Protein AF-X1NCJ6-F1 (afdb_monomer_lite)

Structure (mmCIF, N/CA/C/O backbone):
data_AF-X1NCJ6-F1
#
_entry.id   AF-X1NCJ6-F1
#
loop_
_atom_site.group_PDB
_atom_site.id
_atom_site.type_symbol
_atom_site.label_atom_id
_atom_site.label_alt_id
_atom_site.label_comp_id
_atom_site.label_asym_id
_atom_site.label_entity_id
_atom_site.label_seq_id
_atom_site.pdbx_PDB_ins_code
_atom_site.Cartn_x
_atom_site.Cartn_y
_atom_site.Cartn_z
_atom_site.occupancy
_atom_site.B_iso_or_equiv
_atom_site.auth_seq_id
_atom_site.auth_comp_id
_atom_site.auth_asym_id
_atom_site.auth_atom_id
_atom_site.pdbx_PDB_model_num
ATOM 1 N N . MET A 1 1 ? -8.972 22.763 20.425 1.00 41.44 1 MET A N 1
ATOM 2 C CA . MET A 1 1 ? -8.235 21.784 19.597 1.00 41.44 1 MET A CA 1
ATOM 3 C C . MET A 1 1 ? -8.864 21.825 18.222 1.00 41.44 1 MET A C 1
ATOM 5 O O . MET A 1 1 ? -10.065 21.622 18.149 1.00 41.44 1 MET A O 1
ATOM 9 N N . ASN A 1 2 ? -8.117 22.162 17.171 1.00 45.69 2 ASN A N 1
ATOM 10 C CA . ASN A 1 2 ? -8.658 22.057 15.816 1.00 45.69 2 ASN A CA 1
ATOM 11 C C . ASN A 1 2 ? -8.761 20.567 15.485 1.00 45.69 2 ASN A C 1
ATOM 13 O O . ASN A 1 2 ? -7.732 19.897 15.388 1.00 45.69 2 ASN A O 1
ATOM 17 N N . GLU A 1 3 ? -9.981 20.046 15.380 1.00 60.28 3 GLU A N 1
ATOM 18 C CA . GLU A 1 3 ? -10.215 18.702 14.859 1.00 60.28 3 GLU A CA 1
ATOM 19 C C . GLU A 1 3 ? -9.761 18.691 13.402 1.00 60.28 3 GLU A C 1
ATOM 21 O O . GLU A 1 3 ? -10.365 19.310 12.528 1.00 60.28 3 GLU A O 1
ATOM 26 N N . LYS A 1 4 ? -8.607 18.072 13.153 1.00 73.56 4 LYS A N 1
ATOM 27 C CA . LYS A 1 4 ? -8.085 17.924 11.803 1.00 73.56 4 LYS A CA 1
ATOM 28 C C . LYS A 1 4 ? -8.842 16.775 11.151 1.00 73.56 4 LYS A C 1
ATOM 30 O O . LYS A 1 4 ? -8.746 15.637 11.611 1.00 73.56 4 LYS A O 1
ATOM 35 N N . GLU A 1 5 ? -9.590 17.080 10.100 1.00 81.56 5 GLU A N 1
ATOM 36 C CA . GLU A 1 5 ? -10.294 16.071 9.313 1.00 81.56 5 GLU A CA 1
ATOM 37 C C . GLU A 1 5 ? -9.314 14.999 8.818 1.00 81.56 5 GLU A C 1
ATOM 39 O O . GLU A 1 5 ? -8.213 15.300 8.343 1.00 81.56 5 GLU A O 1
ATOM 44 N N . THR A 1 6 ? -9.709 13.736 8.971 1.00 83.62 6 THR A N 1
ATOM 45 C CA . THR A 1 6 ? -8.937 12.575 8.522 1.00 83.62 6 THR A CA 1
ATOM 46 C C . THR A 1 6 ? -9.642 11.956 7.326 1.00 83.62 6 THR A C 1
ATOM 48 O O . THR A 1 6 ? -10.812 11.589 7.413 1.00 83.62 6 THR A O 1
ATOM 51 N N . TYR A 1 7 ? -8.913 11.836 6.222 1.00 90.25 7 TYR A N 1
ATOM 52 C CA . TYR A 1 7 ? -9.404 11.293 4.963 1.00 90.25 7 TYR A CA 1
ATOM 53 C C . TYR A 1 7 ? -8.865 9.875 4.762 1.00 90.25 7 TYR A C 1
ATOM 55 O O . TYR A 1 7 ? -7.715 9.606 5.108 1.00 90.25 7 TYR A O 1
ATOM 63 N N . PHE A 1 8 ? -9.708 9.009 4.202 1.00 93.44 8 PHE A N 1
ATOM 64 C CA . PHE A 1 8 ? -9.393 7.635 3.803 1.00 93.44 8 PHE A CA 1
ATOM 65 C C . PHE A 1 8 ? -9.761 7.459 2.331 1.00 93.44 8 PHE A C 1
ATOM 67 O O . PHE A 1 8 ? -10.721 8.083 1.873 1.00 93.44 8 PHE A O 1
ATOM 74 N N . ASP A 1 9 ? -9.034 6.607 1.610 1.00 96.12 9 ASP A N 1
ATOM 75 C CA . ASP A 1 9 ? -9.235 6.432 0.168 1.00 96.12 9 ASP A CA 1
ATOM 76 C C . ASP A 1 9 ? -10.602 5.819 -0.160 1.00 96.12 9 ASP A C 1
ATOM 78 O O . ASP A 1 9 ? -11.279 6.254 -1.093 1.00 96.12 9 ASP A O 1
ATOM 82 N N . ILE A 1 10 ? -11.016 4.796 0.596 1.00 96.12 10 ILE A N 1
ATOM 83 C CA . ILE A 1 10 ? -12.275 4.085 0.360 1.00 96.12 10 ILE A CA 1
ATOM 84 C C . ILE A 1 10 ? -12.976 3.802 1.691 1.00 96.12 10 ILE A C 1
ATOM 86 O O . ILE A 1 10 ? -12.373 3.341 2.662 1.00 96.12 10 ILE A O 1
ATOM 90 N N . PHE A 1 11 ? -14.292 4.014 1.699 1.00 94.12 11 PHE A N 1
ATOM 91 C CA . PHE A 1 11 ? -15.192 3.507 2.729 1.00 94.12 11 PHE A CA 1
ATOM 92 C C . PHE A 1 11 ? -16.087 2.427 2.131 1.00 94.12 11 PHE A C 1
ATOM 94 O O . PHE A 1 11 ? -16.751 2.653 1.120 1.00 94.12 11 PHE A O 1
ATOM 101 N N . ALA A 1 12 ? -16.130 1.266 2.776 1.00 93.31 12 ALA A N 1
ATOM 102 C CA . ALA A 1 12 ? -17.083 0.214 2.458 1.00 93.31 12 ALA A CA 1
ATOM 103 C C . ALA A 1 12 ? -18.058 0.023 3.622 1.00 93.31 12 ALA A C 1
ATOM 105 O O . ALA A 1 12 ? -17.679 0.075 4.792 1.00 93.31 12 ALA A O 1
ATOM 106 N N . PHE A 1 13 ? -19.323 -0.207 3.286 1.00 92.62 13 PHE A N 1
ATOM 107 C CA . PHE A 1 13 ? -20.411 -0.340 4.247 1.00 92.62 13 PHE A CA 1
ATOM 108 C C . PHE A 1 13 ? -21.059 -1.706 4.077 1.00 92.62 13 PHE A C 1
ATOM 110 O O . PHE A 1 13 ? -21.382 -2.110 2.958 1.00 92.62 13 PHE A O 1
ATOM 117 N N . LYS A 1 14 ? -21.246 -2.420 5.186 1.00 87.38 14 LYS A N 1
ATOM 118 C CA . LYS A 1 14 ? -21.997 -3.674 5.211 1.00 87.38 14 LYS A CA 1
ATOM 119 C C . LYS A 1 14 ? -22.753 -3.775 6.526 1.00 87.38 14 LYS A C 1
ATOM 121 O O . LYS A 1 14 ? -22.136 -3.797 7.588 1.00 87.38 14 LYS A O 1
ATOM 126 N N . ASP A 1 15 ? -24.076 -3.852 6.441 1.00 88.75 15 ASP A N 1
ATOM 127 C CA . ASP A 1 15 ? -24.972 -3.778 7.597 1.00 88.75 15 ASP A CA 1
ATOM 128 C C . ASP A 1 15 ? -24.674 -2.514 8.431 1.00 88.75 15 ASP A C 1
ATOM 130 O O . ASP A 1 15 ? -24.620 -1.413 7.886 1.00 88.75 15 ASP A O 1
ATOM 134 N N . SER A 1 16 ? -24.437 -2.654 9.737 1.00 86.50 16 SER A N 1
ATOM 135 C CA . SER A 1 16 ? -24.020 -1.564 10.629 1.00 86.50 16 SER A CA 1
ATOM 136 C C . SER A 1 16 ? -22.504 -1.330 10.666 1.00 86.50 16 SER A C 1
ATOM 138 O O . SER A 1 16 ? -22.035 -0.488 11.432 1.00 86.50 16 SER A O 1
ATOM 140 N N . LYS A 1 17 ? -21.717 -2.072 9.875 1.00 88.06 17 LYS A N 1
ATOM 141 C CA . LYS A 1 17 ? -20.253 -2.010 9.908 1.00 88.06 17 LYS A CA 1
ATOM 142 C C . LYS A 1 17 ? -19.710 -1.061 8.854 1.00 88.06 17 LYS A C 1
ATOM 144 O O . LYS A 1 17 ? -20.120 -1.079 7.691 1.00 88.06 17 LYS A O 1
ATOM 149 N N . ILE A 1 18 ? -18.714 -0.290 9.274 1.00 90.75 18 ILE A N 1
ATOM 150 C CA . ILE A 1 18 ? -17.952 0.615 8.420 1.00 90.75 18 ILE A CA 1
ATOM 151 C C . ILE A 1 18 ? -16.527 0.085 8.321 1.00 90.75 18 ILE A C 1
ATOM 153 O O . ILE A 1 18 ? -15.846 -0.106 9.333 1.00 90.75 18 ILE A O 1
ATOM 157 N N . VAL A 1 19 ? -16.076 -0.113 7.088 1.00 94.00 19 VAL A N 1
ATOM 158 C CA . VAL A 1 19 ? -14.720 -0.533 6.758 1.00 94.00 19 VAL A CA 1
ATOM 159 C C . VAL A 1 19 ? -13.985 0.639 6.120 1.00 94.00 19 VAL A C 1
ATOM 161 O O . VAL A 1 19 ? -14.439 1.184 5.115 1.00 94.00 19 VAL A O 1
ATOM 164 N N . ARG A 1 20 ? -12.851 1.023 6.704 1.00 94.88 20 ARG A N 1
ATOM 165 C CA . ARG A 1 20 ? -11.957 2.065 6.177 1.00 94.88 20 ARG A CA 1
ATOM 166 C C . ARG A 1 20 ? -10.807 1.409 5.436 1.00 94.88 20 ARG A C 1
ATOM 168 O O . ARG A 1 20 ? -10.208 0.474 5.956 1.00 94.88 20 ARG A O 1
ATOM 175 N N . ILE A 1 21 ? -10.503 1.866 4.234 1.00 96.56 21 ILE A N 1
ATOM 176 C CA . ILE A 1 21 ? -9.472 1.246 3.408 1.00 96.56 21 ILE A CA 1
ATOM 177 C C . ILE A 1 21 ? -8.511 2.332 2.933 1.00 96.56 21 ILE A C 1
ATOM 179 O O . ILE A 1 21 ? -8.928 3.326 2.341 1.00 96.56 21 ILE A O 1
ATOM 183 N N . GLU A 1 22 ? -7.230 2.112 3.203 1.00 97.50 22 GLU A N 1
ATOM 184 C CA . GLU A 1 22 ? -6.102 2.866 2.657 1.00 97.50 22 GLU A CA 1
ATOM 185 C C . GLU A 1 22 ? -5.451 2.024 1.562 1.00 97.50 22 GLU A C 1
ATOM 187 O O . GLU A 1 22 ? -5.145 0.845 1.774 1.00 97.50 22 GLU A O 1
ATOM 192 N N . VAL A 1 23 ? -5.229 2.617 0.393 1.00 97.38 23 VAL A N 1
ATOM 193 C CA . VAL A 1 23 ? -4.574 1.958 -0.735 1.00 97.38 23 VAL A CA 1
ATOM 194 C C . VAL A 1 23 ? -3.310 2.710 -1.130 1.00 97.38 23 VAL A C 1
ATOM 196 O O . VAL A 1 23 ? -3.288 3.922 -1.342 1.00 97.38 23 VAL A O 1
ATOM 199 N N . LYS A 1 24 ? -2.222 1.966 -1.318 1.00 96.19 24 LYS A N 1
ATOM 200 C CA . LYS A 1 24 ? -1.047 2.456 -2.038 1.00 96.19 24 LYS A CA 1
ATOM 201 C C . LYS A 1 24 ? -0.816 1.626 -3.269 1.00 96.19 24 LYS A C 1
ATOM 203 O O . LYS A 1 24 ? -0.645 0.417 -3.186 1.00 96.19 24 LYS A O 1
ATOM 208 N N . TYR A 1 25 ? -0.771 2.313 -4.404 1.00 96.69 25 TYR A N 1
ATOM 209 C CA . TYR A 1 25 ? -0.383 1.728 -5.670 1.00 96.69 25 TYR A CA 1
ATOM 210 C C . TYR A 1 25 ? 0.982 2.274 -6.077 1.00 96.69 25 TYR A C 1
ATOM 212 O O . TYR A 1 25 ? 1.099 3.441 -6.458 1.00 96.69 25 TYR A O 1
ATOM 220 N N . LYS A 1 26 ? 2.018 1.442 -5.935 1.00 97.56 26 LYS A N 1
ATOM 221 C CA . LYS A 1 26 ? 3.387 1.758 -6.355 1.00 97.56 26 LYS A CA 1
ATOM 222 C C . LYS A 1 26 ? 3.746 0.962 -7.594 1.00 97.56 26 LYS A C 1
ATOM 224 O O . LYS A 1 26 ? 3.427 -0.216 -7.679 1.00 97.56 26 LYS A O 1
ATOM 229 N N . THR A 1 27 ? 4.412 1.591 -8.555 1.00 98.00 27 THR A N 1
ATOM 230 C CA . THR A 1 27 ? 4.710 0.927 -9.828 1.00 98.00 27 THR A CA 1
ATOM 231 C C . THR A 1 27 ? 6.188 0.950 -10.186 1.00 98.00 27 THR A C 1
ATOM 233 O O . THR A 1 27 ? 6.819 2.004 -10.201 1.00 98.00 27 THR A O 1
ATOM 236 N N . LYS A 1 28 ? 6.733 -0.201 -10.575 1.00 98.00 28 LYS A N 1
ATOM 237 C CA . LYS A 1 28 ? 7.902 -0.280 -11.454 1.00 98.00 28 LYS A CA 1
ATOM 238 C C . LYS A 1 28 ? 7.439 -0.077 -12.892 1.00 98.00 28 LYS A C 1
ATOM 240 O O . LYS A 1 28 ? 6.310 -0.443 -13.232 1.00 98.00 28 LYS A O 1
ATOM 245 N N . ASN A 1 29 ? 8.297 0.492 -13.741 1.00 97.94 29 ASN A N 1
ATOM 246 C CA . ASN A 1 29 ? 7.957 0.628 -15.157 1.00 97.94 29 ASN A CA 1
ATOM 247 C C . ASN A 1 29 ? 7.592 -0.736 -15.762 1.00 97.94 29 ASN A C 1
ATOM 249 O O . ASN A 1 29 ? 8.284 -1.731 -15.544 1.00 97.94 29 ASN A O 1
ATOM 253 N N . LEU A 1 30 ? 6.474 -0.751 -16.482 1.00 97.50 30 LEU A N 1
ATOM 254 C CA . LEU A 1 30 ? 5.940 -1.920 -17.159 1.00 97.50 30 LEU A CA 1
ATOM 255 C C . LEU A 1 30 ? 5.078 -1.447 -18.327 1.00 97.50 30 LEU A C 1
ATOM 257 O O . LEU A 1 30 ? 4.101 -0.729 -18.122 1.00 97.50 30 LEU A O 1
ATOM 261 N N . ASP A 1 31 ? 5.411 -1.903 -19.527 1.00 97.88 31 ASP A N 1
ATOM 262 C CA . ASP A 1 31 ? 4.596 -1.736 -20.724 1.00 97.88 31 ASP A CA 1
ATOM 263 C C . ASP A 1 31 ? 4.159 -3.124 -21.195 1.00 97.88 31 ASP A C 1
ATOM 265 O O . ASP A 1 31 ? 4.980 -3.932 -21.626 1.00 97.88 31 ASP A O 1
ATOM 269 N N . THR A 1 32 ? 2.872 -3.442 -21.055 1.00 97.44 32 THR A N 1
ATOM 270 C CA . THR A 1 32 ? 2.342 -4.778 -21.367 1.00 97.44 32 THR A CA 1
ATOM 271 C C . THR A 1 32 ? 0.897 -4.721 -21.856 1.00 97.44 32 THR A C 1
ATOM 273 O O . THR A 1 32 ? 0.225 -3.699 -21.731 1.00 97.44 32 THR A O 1
ATOM 276 N N . LYS A 1 33 ? 0.406 -5.824 -22.426 1.00 97.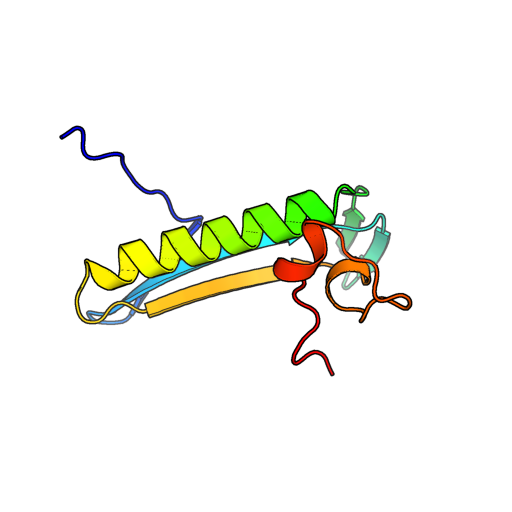75 33 LYS A N 1
ATOM 277 C CA . LYS A 1 33 ? -1.004 -6.015 -22.775 1.00 97.75 33 LYS A CA 1
ATOM 278 C C . LYS A 1 33 ? -1.529 -7.251 -22.040 1.00 97.75 33 LYS A C 1
ATOM 280 O O . LYS A 1 33 ? -0.937 -8.320 -22.158 1.00 97.75 33 LYS A O 1
ATOM 285 N N . MET A 1 34 ? -2.631 -7.119 -21.306 1.00 94.88 34 MET A N 1
ATOM 286 C CA . MET A 1 34 ? -3.301 -8.215 -20.593 1.00 94.88 34 MET A CA 1
ATOM 287 C C . MET A 1 34 ? -4.810 -8.124 -20.807 1.00 94.88 34 MET A C 1
ATOM 289 O O . MET A 1 34 ? -5.366 -7.043 -20.684 1.00 94.88 34 MET A O 1
ATOM 293 N N . ALA A 1 35 ? -5.462 -9.251 -21.122 1.00 93.19 35 ALA A N 1
ATOM 294 C CA . ALA A 1 35 ? -6.918 -9.335 -21.327 1.00 93.19 35 ALA A CA 1
ATOM 295 C C . ALA A 1 35 ? -7.482 -8.217 -22.233 1.00 93.19 35 ALA A C 1
ATOM 297 O O . ALA A 1 35 ? -8.476 -7.574 -21.922 1.00 93.19 35 ALA A O 1
ATOM 298 N N . ASP A 1 36 ? -6.793 -7.968 -23.346 1.00 94.56 36 ASP A N 1
ATOM 299 C CA . ASP A 1 36 ? -7.083 -6.898 -24.305 1.00 94.56 36 ASP A CA 1
ATOM 300 C C . ASP A 1 36 ? -6.880 -5.446 -23.852 1.00 94.56 36 ASP A C 1
ATOM 302 O O . ASP A 1 36 ? -6.976 -4.533 -24.673 1.00 94.56 36 ASP A O 1
ATOM 306 N N . GLU A 1 37 ? -6.422 -5.228 -22.623 1.00 97.25 37 GLU A N 1
ATOM 307 C CA . GLU A 1 37 ? -6.055 -3.918 -22.094 1.00 97.25 37 GLU A CA 1
ATOM 308 C C . GLU A 1 37 ? -4.545 -3.669 -22.188 1.00 97.25 37 GLU A C 1
ATOM 310 O O . GLU A 1 37 ? -3.725 -4.543 -21.900 1.00 97.25 37 GLU A O 1
ATOM 315 N N . LYS A 1 38 ? -4.159 -2.458 -22.608 1.00 97.44 38 LYS A N 1
ATOM 316 C CA . LYS A 1 38 ? -2.761 -2.016 -22.632 1.00 97.44 38 LYS A CA 1
ATOM 317 C C . LYS A 1 38 ? -2.436 -1.258 -21.349 1.00 97.44 38 LYS A C 1
ATOM 319 O O . LYS A 1 38 ? -3.001 -0.200 -21.094 1.00 97.44 38 LYS A O 1
ATOM 324 N N . PHE A 1 39 ? -1.438 -1.742 -20.623 1.00 96.88 39 PHE A N 1
ATOM 325 C CA . PHE A 1 39 ? -0.890 -1.101 -19.436 1.00 96.88 39 PHE A CA 1
ATOM 326 C C . PHE A 1 39 ? 0.427 -0.412 -19.785 1.00 96.88 39 PHE A C 1
ATOM 328 O O . PHE A 1 39 ? 1.318 -1.029 -20.367 1.00 96.88 39 PHE A O 1
ATOM 335 N N . SER A 1 40 ? 0.543 0.864 -19.418 1.00 97.50 40 SER A N 1
ATOM 336 C CA . SER A 1 40 ? 1.779 1.644 -19.528 1.00 97.50 40 SER A CA 1
ATOM 337 C C . SER A 1 40 ? 2.044 2.330 -18.191 1.00 97.50 40 SER A C 1
ATOM 339 O O . SER A 1 40 ? 1.510 3.401 -17.890 1.00 97.50 40 SER A O 1
ATOM 341 N N . LEU A 1 41 ? 2.799 1.644 -17.336 1.00 97.75 41 LEU A N 1
ATOM 342 C CA . LEU A 1 41 ? 3.089 2.062 -15.970 1.00 97.75 41 LEU A CA 1
ATOM 343 C C . LEU A 1 41 ? 4.409 2.833 -15.917 1.00 97.75 41 LEU A C 1
ATOM 345 O O . LEU A 1 41 ? 5.431 2.422 -16.477 1.00 97.75 41 LEU A O 1
ATOM 349 N N . LYS A 1 42 ? 4.411 3.949 -15.187 1.00 97.75 42 LYS A N 1
ATOM 350 C CA . LYS A 1 42 ? 5.627 4.731 -14.930 1.00 97.75 42 LYS A CA 1
ATOM 351 C C . LYS A 1 42 ? 6.431 4.115 -13.789 1.00 97.75 42 LYS A C 1
ATOM 353 O O . LYS A 1 42 ? 5.865 3.524 -12.876 1.00 97.75 42 LYS A O 1
ATOM 358 N N . ASN A 1 43 ? 7.748 4.302 -13.809 1.00 98.00 43 ASN A N 1
ATOM 359 C CA . ASN A 1 43 ? 8.579 3.953 -12.662 1.00 98.00 43 ASN A CA 1
ATOM 360 C C . ASN A 1 43 ? 8.390 4.978 -11.533 1.00 98.00 43 ASN A C 1
ATOM 362 O O . ASN A 1 43 ? 8.669 6.162 -11.720 1.00 98.00 43 ASN A O 1
ATOM 366 N N . GLN A 1 44 ? 7.962 4.515 -10.366 1.00 97.44 44 GLN A N 1
ATOM 367 C CA . GLN A 1 44 ? 7.829 5.286 -9.136 1.00 97.44 44 GLN A CA 1
ATOM 368 C C . GLN A 1 44 ? 8.883 4.798 -8.138 1.00 97.44 44 GLN A C 1
ATOM 370 O O . GLN A 1 44 ? 8.645 3.868 -7.370 1.00 97.44 44 GLN A O 1
ATOM 375 N N . GLY A 1 45 ? 10.062 5.424 -8.177 1.00 95.19 45 GLY A N 1
ATOM 376 C CA . GLY A 1 45 ? 11.156 5.130 -7.246 1.00 95.19 45 GLY A CA 1
ATOM 377 C C . GLY A 1 45 ? 10.906 5.651 -5.823 1.00 95.19 45 GLY A C 1
ATOM 378 O O . GLY A 1 45 ? 9.760 5.864 -5.421 1.00 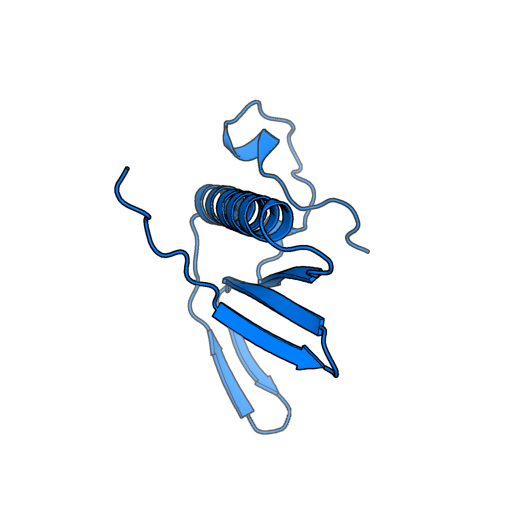95.19 45 GLY A O 1
ATOM 379 N N . ALA A 1 46 ? 11.998 5.892 -5.087 1.00 95.88 46 ALA A N 1
ATOM 380 C CA . ALA A 1 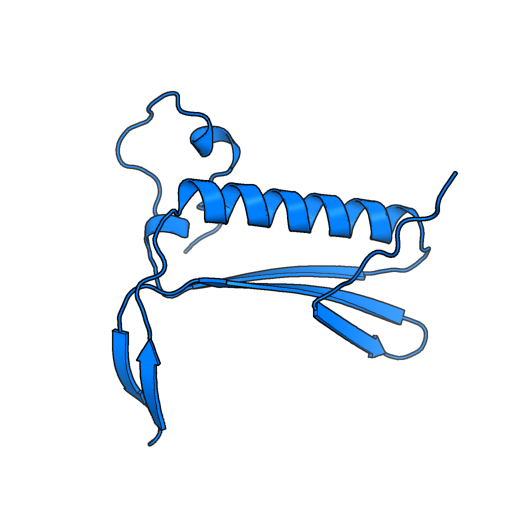46 ? 11.988 6.312 -3.678 1.00 95.88 46 ALA A CA 1
ATOM 381 C C . ALA A 1 46 ? 11.222 5.317 -2.792 1.00 95.88 46 ALA A C 1
ATOM 383 O O . ALA A 1 46 ? 10.222 5.649 -2.150 1.00 95.88 46 ALA A O 1
ATOM 384 N N . GLN A 1 47 ? 11.650 4.053 -2.835 1.00 95.94 47 GLN A N 1
ATOM 385 C CA . GLN A 1 47 ? 10.982 2.969 -2.120 1.00 95.94 47 GLN A CA 1
ATOM 386 C C . GLN A 1 47 ? 11.105 3.089 -0.605 1.00 95.94 47 GLN A C 1
ATOM 388 O O . GLN A 1 47 ? 10.185 2.691 0.101 1.00 95.94 47 GLN A O 1
ATOM 393 N N . ASP A 1 48 ? 12.188 3.693 -0.125 1.00 95.00 48 ASP A N 1
ATOM 394 C CA . ASP A 1 48 ? 12.370 4.076 1.272 1.00 95.00 48 ASP A CA 1
ATOM 395 C C . ASP A 1 48 ? 11.270 5.029 1.750 1.00 95.00 48 ASP A C 1
ATOM 397 O O . ASP A 1 48 ? 10.551 4.745 2.710 1.00 95.00 48 ASP A O 1
ATOM 401 N N . GLN A 1 49 ? 11.050 6.114 1.008 1.00 96.69 49 GLN A N 1
ATOM 402 C CA . GLN A 1 49 ? 9.973 7.052 1.294 1.00 96.69 49 GLN A CA 1
ATOM 403 C C . GLN A 1 49 ? 8.602 6.386 1.133 1.00 96.69 49 GLN A C 1
ATOM 405 O O . GLN A 1 49 ? 7.717 6.585 1.960 1.00 96.69 49 GLN A O 1
ATOM 410 N N . GLY A 1 50 ? 8.427 5.561 0.095 1.00 96.69 50 GLY A N 1
ATOM 411 C CA . GLY A 1 50 ? 7.179 4.845 -0.168 1.00 96.69 50 GLY A CA 1
ATOM 412 C C . GLY A 1 50 ? 6.769 3.903 0.965 1.00 96.69 50 GLY A C 1
ATOM 413 O O . GLY A 1 50 ? 5.589 3.848 1.308 1.00 96.69 50 GLY A O 1
ATOM 414 N N . ARG A 1 51 ? 7.733 3.198 1.562 1.00 96.56 51 ARG A N 1
ATOM 415 C CA . ARG A 1 51 ? 7.526 2.347 2.738 1.00 96.56 51 ARG A CA 1
ATOM 416 C C . ARG A 1 51 ? 7.160 3.162 3.967 1.00 96.56 51 ARG A C 1
ATOM 418 O O . ARG A 1 51 ? 6.129 2.916 4.585 1.00 96.56 51 ARG A O 1
ATOM 425 N N . HIS A 1 52 ? 7.965 4.171 4.280 1.00 96.75 52 HIS A N 1
ATOM 426 C CA . HIS A 1 52 ? 7.723 5.044 5.422 1.00 96.75 52 HIS A CA 1
ATOM 427 C C . HIS A 1 52 ? 6.350 5.738 5.354 1.00 96.75 52 HIS A C 1
ATOM 429 O O . HIS A 1 52 ? 5.628 5.784 6.351 1.00 96.75 52 HIS A O 1
ATOM 435 N N . ASP A 1 53 ? 5.950 6.230 4.180 1.00 96.25 53 ASP A N 1
ATOM 436 C CA . ASP A 1 53 ? 4.633 6.844 3.991 1.00 96.25 53 ASP A CA 1
ATOM 437 C C . ASP A 1 53 ? 3.500 5.831 4.185 1.00 96.25 53 ASP A C 1
ATOM 439 O O . ASP A 1 53 ? 2.489 6.157 4.802 1.00 96.25 53 ASP A O 1
ATOM 443 N N . PHE A 1 54 ? 3.682 4.582 3.751 1.00 96.75 54 PHE A N 1
ATOM 444 C CA . PHE A 1 54 ? 2.686 3.539 3.984 1.00 96.75 54 PHE A CA 1
ATOM 445 C C . PHE A 1 54 ? 2.537 3.181 5.467 1.00 96.75 54 PHE A C 1
ATOM 447 O O . PHE A 1 54 ? 1.415 3.063 5.955 1.00 96.75 54 PHE A O 1
ATOM 454 N N . ILE A 1 55 ? 3.638 3.092 6.220 1.00 96.38 55 ILE A N 1
ATOM 455 C CA . ILE A 1 55 ? 3.574 2.894 7.677 1.00 96.38 55 ILE A CA 1
ATOM 456 C C . ILE A 1 55 ? 2.854 4.067 8.363 1.00 96.38 55 ILE A C 1
ATOM 458 O O . ILE A 1 55 ? 2.094 3.866 9.314 1.00 96.38 55 ILE A O 1
ATOM 462 N N . LYS A 1 56 ? 3.009 5.299 7.859 1.00 95.38 56 LYS A N 1
ATOM 463 C CA . LYS A 1 56 ? 2.223 6.446 8.343 1.00 95.38 56 LYS A CA 1
ATOM 464 C C . LYS A 1 56 ? 0.730 6.300 8.062 1.00 95.38 56 LYS A C 1
ATOM 466 O O . LYS A 1 56 ? -0.068 6.674 8.922 1.00 95.38 56 LYS A O 1
ATOM 471 N N . ASP A 1 57 ? 0.353 5.766 6.904 1.00 95.69 57 ASP A N 1
ATOM 472 C CA . ASP A 1 57 ? -1.051 5.505 6.576 1.00 95.69 57 ASP A CA 1
ATOM 473 C C . ASP A 1 57 ? -1.648 4.416 7.478 1.00 95.69 57 ASP A C 1
ATOM 475 O O . ASP A 1 57 ? -2.751 4.602 7.991 1.00 95.69 57 ASP A O 1
ATOM 479 N N . ILE A 1 58 ? -0.892 3.353 7.787 1.00 95.75 58 ILE A N 1
ATOM 480 C CA . ILE A 1 58 ? -1.284 2.349 8.794 1.00 95.75 58 ILE A CA 1
ATOM 481 C C . ILE A 1 58 ? -1.507 3.019 10.155 1.00 95.75 58 ILE A C 1
ATOM 483 O O . ILE A 1 58 ? -2.575 2.872 10.743 1.00 95.75 58 ILE A O 1
ATOM 487 N N . SER A 1 59 ? -0.555 3.832 10.627 1.00 95.25 59 SER A N 1
ATOM 488 C CA . SER A 1 59 ? -0.690 4.531 11.913 1.00 95.25 59 SER A CA 1
ATOM 489 C C . SER A 1 59 ? -1.903 5.471 11.951 1.00 95.25 59 SER A C 1
ATOM 491 O O . SER A 1 59 ? -2.567 5.604 12.982 1.00 95.25 59 SER A O 1
ATOM 493 N N . ARG A 1 60 ? -2.217 6.144 10.835 1.00 93.25 60 ARG A N 1
ATOM 494 C CA . ARG A 1 60 ? -3.415 6.989 10.708 1.00 93.25 60 ARG A CA 1
ATOM 495 C C . ARG A 1 60 ? -4.692 6.154 10.779 1.00 93.25 60 ARG A C 1
ATOM 497 O O . ARG A 1 60 ? -5.625 6.542 11.483 1.00 93.25 60 ARG A O 1
ATOM 504 N N . LEU A 1 61 ? -4.715 5.016 10.089 1.00 94.81 61 LEU A N 1
ATOM 505 C CA . LEU A 1 61 ? -5.827 4.074 10.104 1.00 94.81 61 LEU A CA 1
ATOM 506 C C . LEU A 1 61 ? -6.071 3.529 11.515 1.00 94.81 61 LEU A C 1
ATOM 508 O O . LEU A 1 61 ? -7.185 3.646 12.016 1.00 94.81 61 LEU A O 1
ATOM 512 N N . GLU A 1 62 ? -5.038 3.037 12.197 1.00 94.12 62 GLU A N 1
ATOM 513 C CA . GLU A 1 62 ? -5.128 2.521 13.571 1.00 94.12 62 GLU A CA 1
ATOM 514 C C . GLU A 1 62 ? -5.679 3.561 14.553 1.00 94.12 62 GLU A C 1
ATOM 516 O O . GLU A 1 62 ? -6.578 3.262 15.341 1.00 94.12 62 GLU A O 1
ATOM 521 N N . LYS A 1 63 ? -5.199 4.810 14.471 1.00 92.38 63 LYS A N 1
ATOM 522 C CA . LYS A 1 63 ? -5.710 5.913 15.301 1.00 92.38 63 LYS A CA 1
ATOM 523 C C . LYS A 1 63 ? -7.195 6.160 15.077 1.00 92.38 63 LYS A C 1
ATOM 525 O O . LYS A 1 63 ? -7.920 6.375 16.043 1.00 92.38 63 LYS A O 1
ATOM 530 N N . ALA A 1 64 ? -7.654 6.125 13.827 1.00 89.06 64 ALA A N 1
ATOM 531 C CA . ALA A 1 64 ? -9.072 6.287 13.538 1.00 89.06 64 ALA A CA 1
ATOM 532 C C . ALA A 1 64 ? -9.895 5.107 14.062 1.00 89.06 64 ALA A C 1
ATOM 534 O O . ALA A 1 64 ? -10.940 5.329 14.667 1.00 89.06 64 ALA A O 1
ATOM 535 N N . LEU A 1 65 ? -9.427 3.867 13.892 1.00 90.31 65 LEU A N 1
ATOM 536 C CA . LEU A 1 65 ? -10.137 2.691 14.407 1.00 90.31 65 LEU A CA 1
ATOM 537 C C . LEU A 1 65 ? -10.255 2.704 15.938 1.00 90.31 65 LEU A C 1
ATOM 539 O O . LEU A 1 65 ? -11.271 2.271 16.470 1.00 90.31 65 LEU A O 1
ATOM 543 N N . GLY A 1 66 ? -9.271 3.267 16.646 1.00 88.81 66 GLY A N 1
ATOM 544 C CA . GLY A 1 66 ? -9.327 3.441 18.100 1.00 88.81 66 GLY A CA 1
ATOM 545 C C . GLY A 1 66 ? -10.408 4.414 18.596 1.00 88.81 66 GLY A C 1
ATOM 546 O O . GLY A 1 66 ? -10.763 4.371 19.770 1.00 88.81 66 GLY A O 1
ATOM 547 N N . ILE A 1 67 ? -10.944 5.280 17.727 1.00 86.75 67 ILE A N 1
ATOM 548 C CA . ILE A 1 67 ? -11.996 6.254 18.071 1.00 86.75 67 ILE A CA 1
ATOM 549 C C . ILE A 1 67 ? -13.399 5.669 17.840 1.00 86.75 67 ILE A C 1
ATOM 551 O O . ILE A 1 67 ? -14.339 6.016 18.553 1.00 86.75 67 ILE A O 1
ATOM 555 N N . TYR A 1 68 ? -13.561 4.781 16.855 1.00 76.50 68 TYR A N 1
ATOM 556 C CA . TYR A 1 68 ? -14.864 4.237 16.463 1.00 76.50 68 TYR A CA 1
ATOM 557 C C . TYR A 1 68 ? -15.018 2.777 16.909 1.00 76.50 68 TYR A C 1
ATOM 559 O O . TYR A 1 68 ? -14.330 1.891 16.397 1.00 76.50 68 TYR A O 1
ATOM 567 N N . HIS A 1 69 ? -15.975 2.509 17.801 1.00 71.94 69 HIS A N 1
ATOM 568 C CA . HIS A 1 69 ? -16.373 1.144 18.166 1.00 71.94 69 HIS A CA 1
ATOM 569 C C . HIS A 1 69 ? -16.824 0.340 16.929 1.00 71.94 69 HIS A C 1
ATOM 571 O O . HIS A 1 69 ? -17.407 0.900 16.001 1.00 71.94 69 HIS A O 1
ATOM 577 N N . ASP A 1 70 ? -16.532 -0.966 16.912 1.00 79.31 70 ASP A N 1
ATOM 578 C CA . ASP A 1 70 ? -16.876 -1.912 15.833 1.00 79.31 70 ASP A CA 1
ATOM 579 C C . ASP A 1 70 ? -16.416 -1.506 14.419 1.00 79.31 70 ASP A C 1
ATOM 581 O O . ASP A 1 70 ? -17.060 -1.813 13.411 1.00 79.31 70 ASP A O 1
ATOM 585 N N . SER A 1 71 ? -15.267 -0.835 14.322 1.00 82.81 71 SER A N 1
ATOM 586 C CA . SER A 1 71 ? -14.668 -0.456 13.045 1.00 82.81 71 SER A CA 1
ATOM 587 C C . SER A 1 71 ? -13.631 -1.473 12.560 1.00 82.81 71 SER A C 1
ATOM 589 O O . SER A 1 71 ? -12.934 -2.123 13.335 1.00 82.81 71 SER A O 1
ATOM 591 N N . THR A 1 72 ? -13.535 -1.644 11.242 1.00 92.38 72 THR A N 1
ATOM 592 C CA . THR A 1 72 ? -12.503 -2.475 10.603 1.00 92.38 72 THR A CA 1
ATOM 593 C C . THR A 1 72 ? -11.711 -1.619 9.629 1.00 92.38 72 THR A C 1
ATOM 595 O O . THR A 1 72 ? -12.281 -0.759 8.954 1.00 92.38 72 THR A O 1
ATOM 598 N N . GLY A 1 73 ? -10.401 -1.841 9.553 1.00 94.06 73 GLY A N 1
ATOM 599 C CA . GLY A 1 73 ? -9.540 -1.152 8.605 1.00 94.06 73 GLY A CA 1
ATOM 600 C C . GLY A 1 73 ? -8.706 -2.116 7.778 1.00 94.06 73 GLY A C 1
ATOM 601 O O . GLY A 1 73 ? -8.252 -3.134 8.294 1.00 94.06 73 GLY A O 1
ATOM 602 N N . PHE A 1 74 ? -8.481 -1.767 6.515 1.00 96.62 74 PHE A N 1
ATOM 603 C CA . PHE A 1 74 ? -7.500 -2.423 5.657 1.00 96.62 74 PHE A CA 1
ATOM 604 C C . PHE A 1 74 ? -6.486 -1.400 5.154 1.00 96.62 74 PHE A C 1
ATOM 606 O O . PHE A 1 74 ? -6.861 -0.332 4.680 1.00 96.62 74 PHE A O 1
ATOM 613 N N . ALA A 1 75 ? -5.207 -1.752 5.215 1.00 96.56 75 ALA A N 1
ATOM 614 C CA . ALA A 1 75 ? -4.148 -1.053 4.503 1.00 96.56 75 ALA A CA 1
ATOM 615 C C . ALA A 1 75 ? -3.623 -1.994 3.418 1.00 96.56 75 ALA A C 1
ATOM 617 O O . ALA A 1 75 ? -3.150 -3.090 3.718 1.00 96.56 75 ALA A O 1
ATOM 618 N N . ILE A 1 76 ? -3.755 -1.596 2.156 1.00 96.62 76 ILE A N 1
ATOM 619 C CA . ILE A 1 76 ? -3.430 -2.435 1.003 1.00 96.62 76 ILE A CA 1
ATOM 620 C C . ILE A 1 76 ? -2.284 -1.784 0.238 1.00 96.62 76 ILE A C 1
ATOM 622 O O . ILE A 1 76 ? -2.437 -0.701 -0.327 1.00 96.62 76 ILE A O 1
ATOM 626 N N . PHE A 1 77 ? -1.145 -2.471 0.183 1.00 96.19 77 PHE A N 1
ATOM 627 C CA . PHE A 1 77 ? -0.023 -2.086 -0.664 1.00 96.19 77 PHE A CA 1
ATOM 628 C C . PHE A 1 77 ? -0.007 -2.955 -1.920 1.00 96.19 77 PHE A C 1
ATOM 630 O O . PHE A 1 77 ? 0.340 -4.133 -1.870 1.00 96.19 77 PHE A O 1
ATOM 637 N N . LEU A 1 78 ? -0.385 -2.375 -3.055 1.00 95.94 78 LEU A N 1
ATOM 638 C CA . LEU A 1 78 ? -0.341 -3.028 -4.356 1.00 95.94 78 LEU A CA 1
ATOM 639 C C . LEU A 1 78 ? 0.866 -2.512 -5.135 1.00 95.94 78 LEU A C 1
ATOM 641 O O . LEU A 1 78 ? 1.012 -1.309 -5.356 1.00 95.94 78 LEU A O 1
ATOM 645 N N . THR A 1 79 ? 1.736 -3.417 -5.572 1.00 96.69 79 THR A N 1
ATOM 646 C CA . THR A 1 79 ? 2.892 -3.038 -6.383 1.00 96.69 79 THR A CA 1
ATOM 647 C C . THR A 1 79 ? 3.296 -4.138 -7.354 1.00 96.69 79 THR A C 1
ATOM 649 O O . THR A 1 79 ? 2.969 -5.303 -7.158 1.00 96.69 79 THR A O 1
ATOM 652 N N . ASN A 1 80 ? 3.967 -3.761 -8.440 1.00 96.25 80 ASN A N 1
AT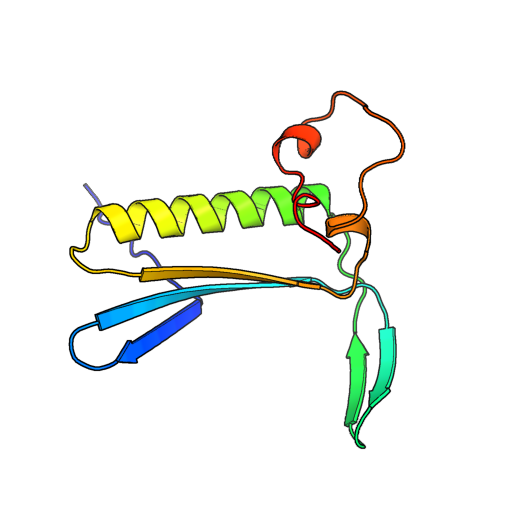OM 653 C CA . ASN A 1 80 ? 4.732 -4.666 -9.306 1.00 96.25 80 ASN A CA 1
ATOM 654 C C . ASN A 1 80 ? 6.253 -4.484 -9.108 1.00 96.25 80 ASN A C 1
ATOM 656 O O . ASN A 1 80 ? 7.054 -5.095 -9.814 1.00 96.25 80 ASN A O 1
ATOM 660 N N . ASP A 1 81 ? 6.661 -3.616 -8.181 1.00 96.62 81 ASP A N 1
ATOM 661 C CA . ASP A 1 81 ? 8.053 -3.395 -7.816 1.00 96.62 81 ASP A CA 1
ATOM 662 C C . ASP A 1 81 ? 8.470 -4.351 -6.694 1.00 96.62 81 ASP A C 1
ATOM 664 O O . ASP A 1 81 ? 8.166 -4.151 -5.517 1.00 96.62 81 ASP A O 1
ATOM 668 N N . GLU A 1 82 ? 9.229 -5.375 -7.072 1.00 94.94 82 GLU A N 1
ATOM 669 C CA . GLU A 1 82 ? 9.743 -6.387 -6.152 1.00 94.94 82 GLU A CA 1
ATOM 670 C C . GLU A 1 82 ? 10.616 -5.847 -5.018 1.00 94.94 82 GLU A C 1
ATOM 672 O O . GLU A 1 82 ? 10.789 -6.524 -4.008 1.00 94.94 82 GLU A O 1
ATOM 677 N N . SER A 1 83 ? 11.152 -4.631 -5.138 1.00 94.12 83 SER A N 1
ATOM 678 C CA . SER A 1 83 ? 11.972 -4.030 -4.084 1.00 94.12 83 SER A CA 1
ATOM 679 C C . SER A 1 83 ? 11.190 -3.669 -2.814 1.00 94.12 83 SER A C 1
ATOM 681 O O . SER A 1 83 ? 11.809 -3.336 -1.802 1.00 94.12 83 SER A O 1
ATOM 683 N N . TYR A 1 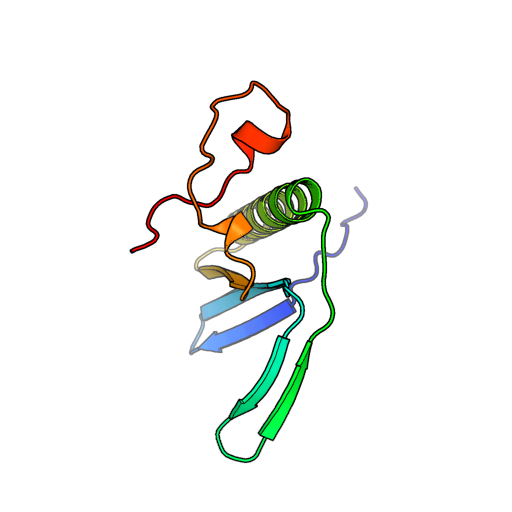84 ? 9.854 -3.744 -2.834 1.00 95.00 84 TYR A N 1
ATOM 684 C CA . TYR A 1 84 ? 9.032 -3.600 -1.630 1.00 95.00 84 TYR A CA 1
ATOM 685 C C . TYR A 1 84 ? 8.888 -4.902 -0.835 1.00 95.00 84 TYR A C 1
ATOM 687 O O . TYR A 1 84 ? 8.817 -4.834 0.387 1.00 95.00 84 TYR A O 1
ATOM 695 N N . TRP A 1 85 ? 8.886 -6.066 -1.495 1.00 92.69 85 TRP A N 1
ATOM 696 C CA . TRP A 1 85 ? 8.634 -7.361 -0.846 1.00 92.69 85 TRP A CA 1
ATOM 697 C C . TRP A 1 85 ? 9.824 -8.324 -0.862 1.00 92.69 85 TRP A C 1
ATOM 699 O O . TRP A 1 85 ? 9.792 -9.361 -0.205 1.00 92.69 85 TRP A O 1
ATOM 709 N N . LYS A 1 86 ? 10.899 -8.017 -1.595 1.00 92.56 86 LYS A N 1
ATOM 710 C CA . LYS A 1 86 ? 12.144 -8.781 -1.498 1.00 92.56 86 LYS A CA 1
ATOM 7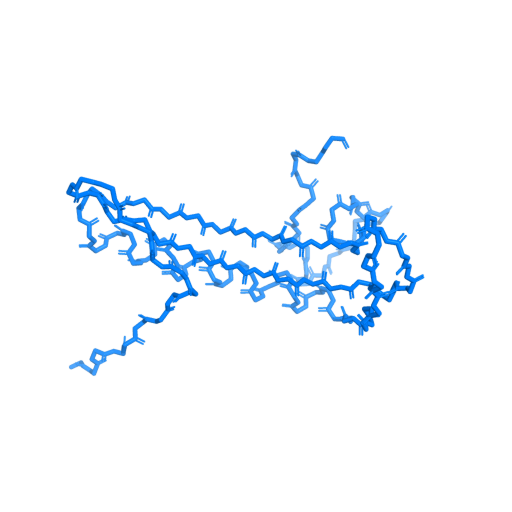11 C C . LYS A 1 86 ? 12.891 -8.415 -0.225 1.00 92.56 86 LYS A C 1
ATOM 713 O O . LYS A 1 86 ? 13.178 -7.245 0.031 1.00 92.56 86 LYS A O 1
ATOM 718 N N . LYS A 1 87 ? 13.301 -9.441 0.522 1.00 90.31 87 LYS A N 1
ATOM 719 C CA . LYS A 1 87 ? 14.235 -9.274 1.635 1.00 90.31 87 LYS A CA 1
ATOM 720 C C . LYS A 1 87 ? 15.551 -8.666 1.117 1.00 90.31 87 LYS A C 1
ATOM 722 O O . LYS A 1 87 ? 16.103 -9.169 0.133 1.00 90.31 87 LYS A O 1
ATOM 727 N N . PRO A 1 88 ? 16.076 -7.606 1.750 1.00 87.12 88 PRO A N 1
ATOM 728 C CA . PRO A 1 88 ? 17.328 -6.992 1.336 1.00 87.12 88 PRO A CA 1
ATOM 729 C C . PRO A 1 88 ? 18.495 -7.966 1.499 1.00 87.12 88 PRO A C 1
ATOM 731 O O . PRO A 1 88 ? 18.563 -8.744 2.450 1.00 87.12 88 PRO A O 1
ATOM 734 N N . THR A 1 89 ? 19.444 -7.897 0.568 1.00 85.12 89 THR A N 1
ATOM 735 C CA . THR A 1 89 ? 20.628 -8.771 0.535 1.00 85.12 89 THR A CA 1
ATOM 736 C C . THR A 1 89 ? 21.704 -8.368 1.539 1.00 85.12 89 THR A C 1
ATOM 738 O O . THR A 1 89 ? 22.592 -9.161 1.842 1.00 85.12 89 THR A O 1
ATOM 741 N N . ARG A 1 90 ? 21.645 -7.135 2.050 1.00 82.69 90 ARG A N 1
ATOM 742 C CA . ARG A 1 90 ? 22.558 -6.606 3.062 1.00 82.69 90 ARG A CA 1
ATOM 743 C C . ARG A 1 90 ? 21.748 -6.032 4.208 1.00 82.69 90 ARG A C 1
ATOM 745 O O . ARG A 1 90 ? 20.846 -5.226 3.980 1.00 82.69 90 ARG A O 1
ATOM 752 N N . ASP A 1 91 ? 22.105 -6.417 5.426 1.00 80.94 91 ASP A N 1
ATOM 753 C CA . ASP A 1 91 ? 21.568 -5.780 6.619 1.00 80.94 91 ASP A CA 1
ATOM 754 C C . ASP A 1 91 ? 22.407 -4.542 6.946 1.00 80.94 91 ASP A C 1
ATOM 756 O O . ASP A 1 91 ? 23.389 -4.599 7.681 1.00 80.94 91 ASP A O 1
ATOM 760 N N . VAL A 1 92 ? 22.067 -3.437 6.284 1.00 87.69 92 VAL A N 1
ATOM 761 C CA . VAL A 1 92 ? 22.654 -2.121 6.547 1.00 87.69 92 VAL A CA 1
ATOM 762 C C . VAL A 1 92 ? 21.732 -1.371 7.499 1.00 87.69 92 VAL A C 1
ATOM 764 O O . VAL A 1 92 ? 20.511 -1.392 7.318 1.00 87.69 92 VAL A O 1
ATOM 767 N N . ASP A 1 93 ? 22.328 -0.716 8.491 1.00 88.19 93 ASP A N 1
ATOM 768 C CA . ASP A 1 93 ? 21.627 0.142 9.439 1.00 88.19 93 ASP A CA 1
ATOM 769 C C . ASP A 1 93 ? 21.250 1.469 8.760 1.00 88.19 93 ASP A C 1
ATOM 771 O O . ASP A 1 93 ? 22.068 2.378 8.610 1.00 88.19 93 ASP A O 1
ATOM 775 N N . THR A 1 94 ? 20.028 1.530 8.232 1.00 89.94 94 THR A N 1
ATOM 776 C CA . THR A 1 94 ? 19.459 2.700 7.555 1.00 89.94 94 THR A CA 1
ATOM 777 C C . THR A 1 94 ? 18.102 3.026 8.161 1.00 89.94 94 THR A C 1
ATOM 779 O O . THR A 1 94 ? 17.415 2.129 8.635 1.00 89.94 94 THR A O 1
ATOM 782 N N . ALA A 1 95 ? 17.659 4.286 8.077 1.00 89.69 95 ALA A N 1
ATOM 783 C CA . ALA A 1 95 ? 16.325 4.673 8.554 1.00 89.69 95 ALA A CA 1
ATOM 784 C C . ALA A 1 95 ? 15.192 3.855 7.898 1.00 89.69 95 ALA A C 1
ATOM 786 O O . ALA A 1 95 ? 14.184 3.573 8.527 1.00 89.69 95 ALA A O 1
ATOM 787 N N . ASP A 1 96 ? 15.376 3.428 6.646 1.00 91.88 96 ASP A N 1
ATOM 788 C CA . ASP A 1 96 ? 14.446 2.555 5.919 1.00 91.88 96 ASP A CA 1
ATOM 789 C C . ASP A 1 96 ? 14.285 1.158 6.546 1.00 91.88 96 ASP A C 1
ATOM 791 O O . ASP A 1 96 ? 13.274 0.495 6.323 1.00 91.88 96 ASP A O 1
ATOM 795 N N . LYS A 1 97 ? 15.271 0.687 7.323 1.00 92.69 97 LYS A N 1
ATOM 796 C CA . LYS A 1 97 ? 15.287 -0.665 7.899 1.00 92.69 97 LYS A CA 1
ATOM 797 C C . LYS A 1 97 ? 14.028 -0.971 8.707 1.00 92.69 97 LYS A C 1
ATOM 799 O O . LYS A 1 97 ? 13.480 -2.059 8.542 1.00 92.69 97 LYS A O 1
ATOM 804 N N . ASP A 1 98 ? 13.561 -0.007 9.491 1.00 92.06 98 ASP A N 1
ATOM 805 C CA . ASP A 1 98 ? 12.399 -0.155 10.374 1.00 92.06 98 ASP A CA 1
ATOM 806 C C . ASP A 1 98 ? 11.054 -0.053 9.636 1.00 92.06 98 ASP A C 1
ATOM 808 O O . ASP A 1 98 ? 10.008 -0.335 10.216 1.00 92.06 98 ASP A O 1
ATOM 812 N N . PHE A 1 99 ? 11.061 0.331 8.355 1.00 93.94 99 PHE A N 1
ATOM 813 C CA . PHE A 1 99 ? 9.852 0.483 7.536 1.00 93.94 99 PHE A CA 1
ATOM 814 C C . PHE A 1 99 ? 9.709 -0.607 6.466 1.00 93.94 99 PHE A C 1
ATOM 816 O O . PHE A 1 99 ? 8.813 -0.532 5.625 1.00 93.94 99 PHE A O 1
ATOM 823 N N . ARG A 1 100 ? 10.587 -1.616 6.457 1.00 92.88 100 ARG A N 1
ATOM 824 C CA . ARG A 1 100 ? 10.513 -2.751 5.525 1.00 92.88 100 ARG A CA 1
ATOM 825 C C . ARG A 1 100 ? 9.191 -3.512 5.697 1.00 92.88 100 ARG A C 1
ATOM 827 O O . ARG A 1 100 ? 8.678 -3.631 6.800 1.00 92.88 100 ARG A O 1
ATOM 834 N N . ILE A 1 101 ? 8.645 -3.985 4.576 1.00 93.00 101 ILE A N 1
ATOM 835 C CA . ILE A 1 101 ? 7.340 -4.669 4.489 1.00 93.00 101 ILE A CA 1
ATOM 836 C C . ILE A 1 101 ? 7.452 -5.971 3.679 1.00 93.00 101 ILE A C 1
ATOM 838 O O . ILE A 1 101 ? 6.614 -6.278 2.834 1.00 93.00 101 ILE A O 1
ATOM 842 N N . HIS A 1 102 ? 8.545 -6.709 3.878 1.00 92.06 102 HIS A N 1
ATOM 843 C CA . HIS A 1 102 ? 8.864 -7.927 3.118 1.00 92.06 102 HIS A CA 1
ATOM 844 C C . HIS A 1 102 ? 8.478 -9.222 3.849 1.00 92.06 102 HIS A C 1
ATOM 846 O O . HIS A 1 102 ? 8.718 -10.323 3.358 1.00 92.06 102 HIS A O 1
ATOM 852 N N . GLU A 1 103 ? 7.952 -9.114 5.064 1.00 89.62 103 GLU A N 1
ATOM 853 C CA . GLU A 1 103 ? 7.462 -10.225 5.869 1.00 89.62 103 GLU A CA 1
ATOM 854 C C . GLU A 1 103 ? 6.185 -10.831 5.266 1.00 89.62 103 GLU A C 1
ATOM 856 O O . GLU A 1 103 ? 5.337 -10.126 4.726 1.00 89.62 103 GLU A O 1
ATOM 861 N N . GLY A 1 104 ? 6.019 -12.152 5.390 1.00 81.62 104 GLY A N 1
ATOM 862 C CA . GLY A 1 104 ? 4.783 -12.843 4.990 1.00 81.62 104 GLY A CA 1
ATOM 863 C C . GLY A 1 104 ? 4.559 -12.970 3.478 1.00 81.62 104 GLY A C 1
ATOM 864 O O . GLY A 1 104 ? 3.497 -13.426 3.059 1.00 81.62 104 GLY A O 1
ATOM 865 N N . VAL A 1 105 ? 5.544 -12.588 2.667 1.00 73.94 105 VAL A N 1
ATOM 866 C CA . VAL A 1 105 ? 5.532 -12.752 1.210 1.00 73.94 105 VAL A CA 1
ATOM 867 C C . VAL A 1 105 ? 5.847 -14.225 0.878 1.00 73.94 105 VAL A C 1
ATOM 869 O O . VAL A 1 105 ? 6.746 -14.775 1.522 1.00 73.94 105 VAL A O 1
ATOM 872 N N . PRO A 1 106 ? 5.121 -14.871 -0.061 1.00 57.22 106 PRO A N 1
ATOM 873 C CA . PRO A 1 106 ? 5.369 -16.258 -0.474 1.00 57.22 106 PRO A CA 1
ATOM 874 C C . PRO A 1 106 ? 6.792 -16.534 -0.972 1.00 57.22 106 PRO A C 1
ATOM 876 O O . PRO A 1 106 ? 7.396 -15.627 -1.593 1.00 57.22 106 PRO A O 1
#

Foldseek 3Di:
DPPDDDDAPDWDDDDPEIEGEHEDEAEQADFDADPNDTDGDHHDDPVLVVLVVLVVVVVSQVVVCVVDPRYHYYYYYHYPDCVQQDDDPDDDPDPSNVSRDNPPDD

Organism: NCBI:txid412755

pLDDT: mean 90.96, std 9.84, range [41.44, 98.0]

Radius of gyration: 16.85 Å; chains: 1; bounding box: 48×38×44 Å

Sequence (106 aa):
MNEKETYFDIFAFKDSKIVRIEVKYKTKNLDTKMADEKFSLKNQGAQDQGRHDFIKDISRLEKALGIYHDSTGFAIFLTNDESYWKKPTRDVDTADKDFRIHEGVP

Secondary structure (DSSP, 8-state):
--------SEEEEETTEEEEEEEEEE---EEEEETTEEEEEPP---HHHHHHHHHHHHHHHHHHHTTSTT-EEEEEEEES-GGGTSPPSS----GGGGG---TT--